Protein AF-A0AAJ1QI34-F1 (afdb_monomer_lite)

InterPro domains:
  IPR025372 Protein of unknown function DUF4362 [PF14275] (18-71)

Structure (mmCIF, N/CA/C/O backbone):
data_AF-A0AAJ1QI34-F1
#
_entry.id   AF-A0AAJ1QI34-F1
#
loop_
_atom_site.group_PDB
_atom_site.id
_atom_site.type_symbol
_atom_site.label_atom_id
_atom_site.label_alt_id
_atom_site.label_comp_id
_atom_site.label_asym_id
_atom_site.label_entity_id
_atom_site.label_seq_id
_atom_site.pdbx_PDB_ins_code
_atom_site.Cartn_x
_atom_site.Cartn_y
_atom_site.Cartn_z
_atom_site.occupancy
_atom_site.B_iso_or_equiv
_atom_site.auth_seq_id
_atom_site.auth_comp_id
_atom_site.auth_asym_id
_atom_site.auth_atom_id
_atom_site.pdbx_PDB_model_num
ATOM 1 N N . MET A 1 1 ? 4.063 17.244 -0.753 1.00 56.16 1 MET A N 1
ATOM 2 C CA . MET A 1 1 ? 3.077 16.220 -1.177 1.00 56.16 1 MET A CA 1
ATOM 3 C C . MET A 1 1 ? 2.607 16.539 -2.589 1.00 56.16 1 MET A C 1
ATOM 5 O O . MET A 1 1 ? 2.342 17.702 -2.855 1.00 56.16 1 MET A O 1
ATOM 9 N N . LYS A 1 2 ? 2.493 15.553 -3.487 1.00 60.09 2 LYS A N 1
ATOM 10 C CA . LYS A 1 2 ? 1.851 15.728 -4.804 1.00 60.09 2 LYS A CA 1
ATOM 11 C C . LYS A 1 2 ? 0.564 14.905 -4.800 1.00 60.09 2 LYS A C 1
ATOM 13 O O . LYS A 1 2 ? 0.607 13.749 -4.401 1.00 60.09 2 LYS A O 1
ATOM 18 N N . ASN A 1 3 ? -0.574 15.514 -5.135 1.00 70.12 3 ASN A N 1
ATOM 19 C CA . ASN A 1 3 ? -1.905 14.877 -5.166 1.00 70.12 3 ASN A CA 1
ATOM 20 C C . ASN A 1 3 ? -2.377 14.198 -3.861 1.00 70.12 3 ASN A C 1
ATOM 22 O O . ASN A 1 3 ? -3.318 13.411 -3.882 1.00 70.12 3 ASN A O 1
ATOM 26 N N . GLY A 1 4 ? -1.758 14.507 -2.718 1.00 74.12 4 GLY A N 1
ATOM 27 C CA . GLY A 1 4 ? -2.082 13.855 -1.448 1.00 74.12 4 GLY A CA 1
ATOM 28 C C . GLY A 1 4 ? -1.261 12.596 -1.141 1.00 74.12 4 GLY A C 1
ATOM 29 O O . GLY A 1 4 ? -1.500 11.980 -0.102 1.00 74.12 4 GLY A O 1
ATOM 30 N N . ASP A 1 5 ? -0.302 12.226 -1.988 1.00 82.62 5 ASP A N 1
ATOM 31 C CA . ASP A 1 5 ? 0.401 10.945 -1.893 1.00 82.62 5 ASP A CA 1
ATOM 32 C C . ASP A 1 5 ? 1.605 10.990 -0.941 1.00 82.62 5 ASP A C 1
ATOM 34 O O . ASP A 1 5 ? 2.314 12.000 -0.810 1.00 82.62 5 ASP A O 1
ATOM 38 N N . ILE A 1 6 ? 1.870 9.853 -0.300 1.00 81.00 6 ILE A N 1
ATOM 39 C CA . ILE A 1 6 ? 3.112 9.620 0.434 1.00 81.00 6 ILE A CA 1
ATOM 40 C C . ILE A 1 6 ? 4.197 9.197 -0.563 1.00 81.00 6 ILE A C 1
ATOM 42 O O . ILE A 1 6 ? 4.038 8.218 -1.285 1.00 81.00 6 ILE A O 1
ATOM 46 N N . THR A 1 7 ? 5.307 9.923 -0.596 1.00 82.12 7 THR A N 1
ATOM 47 C CA . THR A 1 7 ? 6.446 9.661 -1.491 1.00 82.12 7 THR A CA 1
ATOM 48 C C . THR A 1 7 ? 7.602 9.037 -0.714 1.00 82.12 7 THR A C 1
ATOM 50 O O . THR A 1 7 ? 7.804 9.397 0.445 1.00 82.12 7 THR A O 1
ATOM 53 N N . PHE A 1 8 ? 8.372 8.139 -1.335 1.00 66.25 8 PHE A N 1
ATOM 54 C CA . PHE A 1 8 ? 9.438 7.385 -0.649 1.00 66.25 8 PHE A CA 1
ATOM 55 C C . PHE A 1 8 ? 10.868 7.898 -0.853 1.00 66.25 8 PHE A C 1
ATOM 57 O O . PHE A 1 8 ? 11.738 7.538 -0.071 1.00 66.25 8 PHE A O 1
ATOM 64 N N . PHE A 1 9 ? 11.127 8.726 -1.869 1.00 57.81 9 PHE A N 1
ATOM 65 C CA . PHE A 1 9 ? 12.501 9.041 -2.300 1.00 57.81 9 PHE A CA 1
ATOM 66 C C . PHE A 1 9 ? 13.308 9.910 -1.325 1.00 57.81 9 PHE A C 1
ATOM 68 O O . PHE A 1 9 ? 14.514 10.020 -1.488 1.00 57.81 9 PHE A O 1
ATOM 75 N N . ASN A 1 10 ? 12.669 10.485 -0.301 1.00 59.41 10 ASN A N 1
ATOM 76 C CA . ASN A 1 10 ? 13.293 11.328 0.719 1.00 59.41 10 ASN A CA 1
ATOM 77 C C . ASN A 1 10 ? 12.736 10.986 2.109 1.00 59.41 10 ASN A C 1
ATOM 79 O O . ASN A 1 10 ? 11.725 10.284 2.231 1.00 59.41 10 ASN A O 1
ATOM 83 N N . GLU A 1 11 ? 13.336 11.548 3.164 1.00 68.00 11 GLU A N 1
ATOM 84 C CA . GLU A 1 11 ? 12.715 11.539 4.489 1.00 68.00 11 GLU A CA 1
ATOM 85 C C . GLU A 1 11 ? 11.278 12.088 4.398 1.00 68.00 11 GLU A C 1
ATOM 87 O O . GLU A 1 11 ? 11.032 13.151 3.821 1.00 68.00 11 GLU A O 1
ATOM 92 N N . ARG A 1 12 ? 10.308 11.342 4.946 1.00 76.94 12 ARG A N 1
ATOM 93 C CA . ARG A 1 12 ? 8.895 11.746 4.927 1.00 76.94 12 ARG A CA 1
ATOM 94 C C . ARG A 1 12 ? 8.738 13.115 5.588 1.00 76.94 12 ARG A C 1
ATOM 96 O O . ARG A 1 12 ? 9.202 13.310 6.715 1.00 76.94 12 ARG A O 1
ATOM 103 N N . THR A 1 13 ? 8.006 14.021 4.942 1.00 84.19 13 THR A N 1
ATOM 104 C CA . THR A 1 13 ? 7.699 15.330 5.537 1.00 84.19 13 THR A CA 1
ATOM 105 C C . THR A 1 13 ? 6.854 15.166 6.810 1.00 84.19 13 THR A C 1
ATOM 107 O O . THR A 1 13 ? 6.174 14.144 6.970 1.00 84.19 13 THR A O 1
ATOM 110 N N . PRO 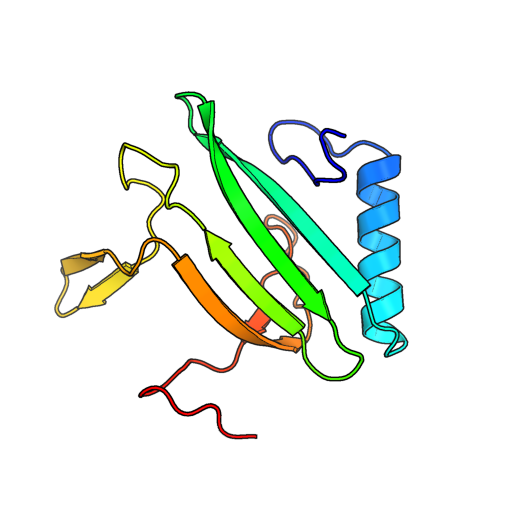A 1 14 ? 6.838 16.156 7.723 1.00 86.06 14 PRO A N 1
ATOM 111 C CA . PRO A 1 14 ? 5.958 16.129 8.893 1.00 86.06 14 PRO A CA 1
ATOM 112 C C . PRO A 1 14 ? 4.486 15.864 8.540 1.00 86.06 14 PRO A C 1
ATOM 114 O O . PRO A 1 14 ? 3.843 15.036 9.179 1.00 86.06 14 PRO A O 1
ATOM 117 N N . GLU A 1 15 ? 3.984 16.465 7.458 1.00 87.19 15 GLU A N 1
ATOM 118 C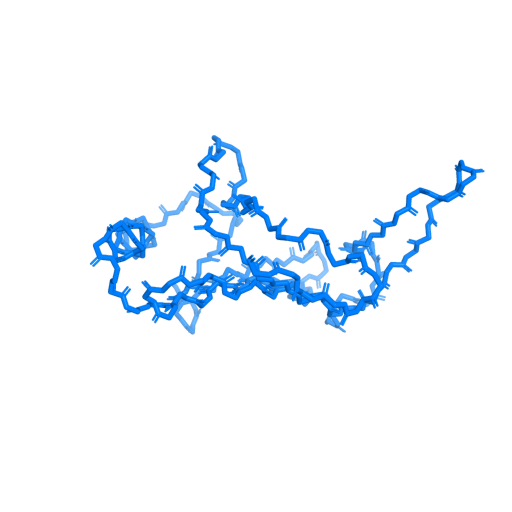 CA . GLU A 1 15 ? 2.624 16.240 6.943 1.00 87.19 15 GLU A CA 1
ATOM 119 C C . GLU A 1 15 ? 2.395 14.783 6.517 1.00 87.19 15 GLU A C 1
ATOM 121 O O . GLU A 1 15 ? 1.387 14.168 6.868 1.00 87.19 15 GLU A O 1
ATOM 126 N N . GLN A 1 16 ? 3.352 14.189 5.796 1.00 83.19 16 GLN A N 1
ATOM 127 C CA . GLN A 1 16 ? 3.281 12.788 5.382 1.00 83.19 16 GLN A CA 1
ATOM 128 C C . GLN A 1 16 ? 3.310 11.850 6.592 1.00 83.19 16 GLN A C 1
ATOM 130 O O . GLN A 1 16 ? 2.541 10.890 6.640 1.00 83.19 16 GLN A O 1
ATOM 135 N N . LYS A 1 17 ? 4.152 12.140 7.594 1.00 83.44 17 LYS A N 1
ATOM 136 C CA . LYS A 1 17 ? 4.194 11.410 8.871 1.00 83.44 17 LYS A CA 1
ATOM 137 C C . LYS A 1 17 ? 2.854 11.529 9.615 1.00 83.44 17 LYS A C 1
ATOM 139 O O . LYS A 1 17 ? 2.344 10.522 10.105 1.00 83.44 17 LYS A O 1
ATOM 144 N N . GLN A 1 18 ? 2.247 12.714 9.648 1.00 87.00 18 GLN A N 1
ATOM 145 C CA . GLN A 1 18 ? 0.949 12.941 10.287 1.00 87.00 18 GLN A CA 1
ATOM 146 C C . GLN A 1 18 ? -0.182 12.187 9.582 1.00 87.00 18 GLN A C 1
ATOM 148 O O . GLN A 1 18 ? -0.948 11.495 10.249 1.00 87.00 18 GLN A O 1
ATOM 153 N N . LYS A 1 19 ? -0.254 12.241 8.247 1.00 86.50 19 LYS A N 1
ATOM 154 C CA . LYS A 1 19 ? -1.250 11.493 7.463 1.00 86.50 19 LYS A CA 1
ATOM 155 C C . LYS A 1 19 ? -1.151 9.987 7.713 1.00 86.50 19 LYS A C 1
ATOM 157 O O . LYS A 1 19 ? -2.153 9.290 7.841 1.00 86.50 19 LYS A O 1
ATOM 162 N N . LEU A 1 20 ? 0.073 9.494 7.858 1.00 84.81 20 LEU A N 1
ATOM 163 C CA . LEU A 1 20 ? 0.354 8.106 8.190 1.00 84.81 20 LEU A CA 1
ATOM 164 C C . LEU A 1 20 ? -0.158 7.703 9.576 1.00 84.81 20 LEU A C 1
ATOM 166 O O . LEU A 1 20 ? -0.759 6.642 9.743 1.00 84.81 20 LEU A O 1
ATOM 170 N N . LEU A 1 21 ? 0.090 8.552 10.574 1.00 84.50 21 LEU A N 1
ATOM 171 C CA . LEU A 1 21 ? -0.406 8.362 11.935 1.00 84.50 21 LEU A CA 1
ATOM 172 C C . LEU A 1 21 ? -1.933 8.445 11.987 1.00 84.50 21 LEU A C 1
ATOM 174 O O . LEU A 1 21 ? -2.560 7.636 12.667 1.00 84.50 21 LEU A O 1
ATOM 178 N N . GLN A 1 22 ? -2.534 9.366 11.236 1.00 88.81 22 GLN A N 1
ATOM 179 C CA . GLN A 1 22 ? -3.982 9.490 11.118 1.00 88.81 22 GLN A CA 1
ATOM 180 C C . GLN A 1 22 ? -4.601 8.218 10.541 1.00 88.81 22 GLN A C 1
ATOM 182 O O . GLN A 1 22 ? -5.486 7.651 11.178 1.00 88.81 22 GLN A O 1
ATOM 187 N N . PHE A 1 23 ? -4.078 7.714 9.420 1.00 87.38 23 PHE A N 1
ATOM 188 C CA . PHE A 1 23 ? -4.562 6.473 8.816 1.00 87.38 23 PHE A CA 1
ATOM 189 C C . PHE A 1 23 ? -4.467 5.289 9.787 1.00 87.38 23 PHE A C 1
ATOM 191 O O . PHE A 1 23 ? -5.437 4.558 9.979 1.00 87.38 23 PHE A O 1
ATOM 198 N N . LYS A 1 24 ? -3.340 5.142 10.499 1.00 82.44 24 LYS A N 1
ATOM 199 C CA . LYS A 1 24 ? -3.187 4.120 11.553 1.00 82.44 24 LYS A CA 1
ATOM 200 C C . LYS A 1 24 ? -4.233 4.246 12.652 1.00 82.44 24 LYS A C 1
ATOM 202 O O . LYS A 1 24 ? -4.830 3.249 13.058 1.00 82.44 24 LYS A O 1
ATOM 207 N N . ASN A 1 25 ? -4.433 5.460 13.155 1.00 84.75 25 ASN A N 1
ATOM 208 C CA . ASN A 1 25 ? -5.389 5.723 14.220 1.00 84.75 25 ASN A CA 1
ATOM 209 C C . ASN A 1 25 ? -6.820 5.459 13.748 1.00 84.75 25 ASN A C 1
ATOM 211 O O . ASN A 1 25 ? -7.613 4.901 14.503 1.00 84.75 25 ASN A O 1
ATOM 215 N N . ASN A 1 26 ? -7.144 5.793 12.502 1.00 89.44 26 ASN A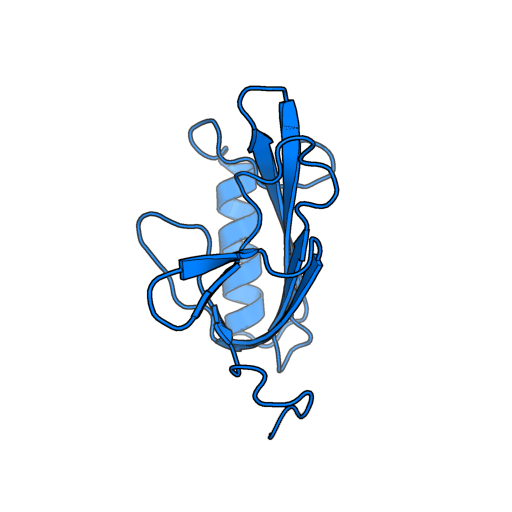 N 1
ATOM 216 C CA . ASN A 1 26 ? -8.443 5.512 11.909 1.00 89.44 26 ASN A CA 1
ATOM 217 C C . ASN A 1 26 ? -8.676 4.004 11.765 1.00 89.44 26 ASN A C 1
ATOM 219 O O . ASN A 1 26 ? -9.701 3.512 12.235 1.00 89.44 26 ASN A O 1
ATOM 223 N N . VAL A 1 27 ? -7.685 3.249 11.282 1.00 84.88 27 VAL A N 1
ATOM 224 C CA . VAL A 1 27 ? -7.740 1.778 11.245 1.00 84.88 27 VAL A CA 1
ATOM 225 C C . VAL A 1 27 ? -7.958 1.184 12.641 1.00 84.88 27 VAL A C 1
ATOM 227 O O . VAL A 1 27 ? -8.877 0.387 12.834 1.00 84.88 27 VAL A O 1
ATOM 230 N N . LYS A 1 28 ? -7.180 1.615 13.644 1.00 84.94 28 LYS A N 1
ATOM 231 C CA . LYS A 1 28 ? -7.316 1.153 15.039 1.00 84.94 28 LYS A CA 1
ATOM 232 C C . LYS A 1 28 ? -8.706 1.442 15.615 1.00 84.94 28 LYS A C 1
ATOM 234 O O . LYS A 1 28 ? -9.266 0.609 16.321 1.00 84.94 28 LYS A O 1
ATOM 239 N N . ASN A 1 29 ? -9.261 2.608 15.294 1.00 89.69 29 ASN A N 1
ATOM 240 C CA . ASN A 1 29 ? -10.554 3.068 15.794 1.00 89.69 29 ASN A CA 1
ATOM 241 C C . ASN A 1 29 ? -11.732 2.684 14.885 1.00 89.69 29 ASN A C 1
ATOM 243 O O . ASN A 1 29 ? -12.828 3.209 15.072 1.00 89.69 29 ASN A O 1
ATOM 247 N N . LYS A 1 30 ? -11.524 1.791 13.904 1.00 89.56 30 LYS A N 1
ATOM 248 C CA . LYS A 1 30 ? -12.553 1.339 12.951 1.00 89.56 30 LYS A CA 1
ATOM 249 C C . LYS A 1 30 ? -13.218 2.482 12.162 1.00 89.56 30 LYS A C 1
ATOM 251 O O . LYS A 1 30 ? -14.363 2.362 11.737 1.00 89.56 30 LYS A O 1
ATOM 256 N N . LYS A 1 31 ? -12.501 3.589 11.948 1.00 93.56 31 LYS A N 1
ATOM 257 C CA . LYS A 1 31 ? -12.940 4.726 11.130 1.00 93.56 31 LYS A CA 1
ATOM 258 C C . LYS A 1 31 ? -12.461 4.535 9.690 1.00 93.56 31 LYS A C 1
ATOM 260 O O . LYS A 1 31 ? -11.258 4.353 9.516 1.00 93.56 31 LYS A O 1
ATOM 265 N N . PRO A 1 32 ? -13.347 4.573 8.680 1.00 94.31 32 PRO A N 1
ATOM 266 C CA . PRO A 1 32 ? -12.939 4.473 7.285 1.00 94.31 32 PRO A CA 1
ATOM 267 C C . PRO A 1 32 ? -11.909 5.539 6.906 1.00 94.31 32 PRO A C 1
ATOM 269 O O . PRO A 1 32 ? -12.013 6.681 7.355 1.00 94.31 32 PRO A O 1
ATOM 272 N N . ASP A 1 33 ? -10.921 5.165 6.098 1.00 94.00 33 ASP A N 1
ATOM 273 C CA . ASP A 1 33 ? -9.867 6.075 5.646 1.00 94.00 33 ASP A CA 1
ATOM 274 C C . ASP A 1 33 ? -9.138 5.526 4.411 1.00 94.00 33 ASP A C 1
ATOM 276 O O . ASP A 1 33 ? -9.279 4.355 4.051 1.00 94.00 33 ASP A O 1
ATOM 280 N N . PHE A 1 34 ? -8.326 6.364 3.774 1.00 92.69 34 PHE A N 1
ATOM 281 C CA . PHE A 1 34 ? -7.547 6.035 2.593 1.00 92.69 34 PHE A CA 1
ATOM 282 C C . PHE A 1 34 ? -6.137 6.614 2.659 1.00 92.69 34 PHE A C 1
ATOM 284 O O . PHE A 1 34 ? -5.924 7.779 3.003 1.00 92.69 34 PHE A O 1
ATOM 291 N N . ILE A 1 35 ? -5.164 5.822 2.218 1.00 89.31 35 ILE A N 1
ATOM 292 C CA . ILE A 1 35 ? -3.811 6.308 1.986 1.00 89.31 35 ILE A CA 1
ATOM 293 C C . ILE A 1 35 ? -3.232 5.736 0.692 1.00 89.31 35 ILE A C 1
ATOM 295 O O . ILE A 1 35 ? -3.360 4.547 0.401 1.00 89.31 35 ILE A O 1
ATOM 299 N N . ARG A 1 36 ? -2.579 6.610 -0.078 1.00 91.31 36 ARG A N 1
ATOM 300 C CA . ARG A 1 36 ? -1.844 6.268 -1.294 1.00 91.31 36 ARG A CA 1
ATOM 301 C C . ARG A 1 36 ? -0.376 6.600 -1.118 1.00 91.31 36 ARG A C 1
ATOM 303 O O . ARG A 1 36 ? -0.021 7.663 -0.601 1.00 91.31 36 ARG A O 1
ATOM 310 N N . PHE A 1 37 ? 0.453 5.695 -1.599 1.00 87.00 37 PHE A N 1
ATOM 311 C CA . PHE A 1 37 ? 1.872 5.876 -1.768 1.00 87.00 37 PHE A CA 1
ATOM 312 C C . PHE A 1 37 ? 2.206 5.886 -3.253 1.00 87.00 37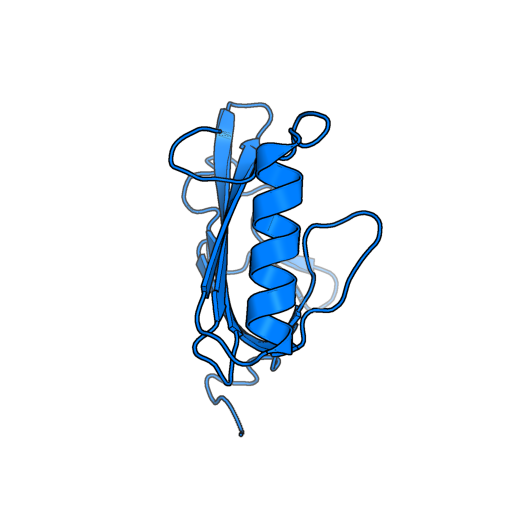 PHE A C 1
ATOM 314 O O . PHE A 1 37 ? 1.659 5.087 -4.017 1.00 87.00 37 PHE A O 1
ATOM 321 N N . THR A 1 38 ? 3.122 6.769 -3.623 1.00 88.44 38 THR A N 1
ATOM 322 C CA . THR A 1 38 ? 3.631 6.878 -4.985 1.00 88.44 38 THR A CA 1
ATOM 323 C C . THR A 1 38 ? 5.151 6.846 -4.942 1.00 88.44 38 THR A C 1
ATOM 325 O O . THR A 1 38 ? 5.797 7.684 -4.305 1.00 88.44 38 THR A O 1
ATOM 328 N N . GLU A 1 39 ? 5.706 5.856 -5.623 1.00 85.81 39 GLU A N 1
ATOM 329 C CA . GLU A 1 39 ? 7.131 5.685 -5.875 1.00 85.81 39 GLU A CA 1
ATOM 330 C C . GLU A 1 39 ? 7.405 5.946 -7.356 1.00 85.81 39 GLU A C 1
ATOM 332 O O . GLU A 1 39 ? 6.483 5.966 -8.168 1.00 85.81 39 GLU A O 1
ATOM 337 N N . PHE A 1 40 ? 8.660 6.177 -7.715 1.00 86.69 40 PHE A N 1
ATOM 338 C CA . PHE A 1 40 ? 9.078 6.431 -9.081 1.00 86.69 40 PHE A CA 1
ATOM 339 C C . PHE A 1 40 ? 10.246 5.511 -9.403 1.00 86.69 40 PHE A C 1
ATOM 341 O O . PHE A 1 40 ? 11.171 5.389 -8.614 1.00 86.69 40 PHE A O 1
ATOM 348 N N . THR A 1 41 ? 10.233 4.851 -10.552 1.00 87.06 41 THR A N 1
ATOM 349 C CA . THR A 1 41 ? 11.425 4.135 -11.019 1.00 87.06 41 THR A CA 1
ATOM 350 C C . THR A 1 41 ? 12.570 5.124 -11.262 1.00 87.06 41 THR A C 1
ATOM 352 O O . THR A 1 41 ? 12.348 6.333 -11.351 1.00 87.06 41 THR A O 1
ATOM 355 N N . GLU A 1 42 ? 13.793 4.631 -11.467 1.00 85.44 42 GLU A N 1
ATOM 356 C CA . GLU A 1 42 ? 14.921 5.481 -11.890 1.00 85.44 42 GLU A CA 1
ATOM 357 C C . GLU A 1 42 ? 14.615 6.281 -13.171 1.00 85.44 42 GLU A C 1
ATOM 359 O O . GLU A 1 42 ? 15.156 7.361 -13.389 1.00 85.44 42 GLU A O 1
ATOM 364 N N . LYS A 1 43 ? 13.698 5.775 -14.008 1.00 86.56 43 LYS A N 1
ATOM 365 C CA . LYS A 1 43 ? 13.231 6.425 -15.243 1.00 86.56 43 LYS A CA 1
ATOM 366 C C . LYS A 1 43 ? 12.045 7.374 -15.030 1.00 86.56 43 LYS A C 1
ATOM 368 O O . LYS A 1 43 ? 11.547 7.949 -15.995 1.00 86.56 43 LYS A O 1
ATOM 373 N N . GLY A 1 44 ? 11.579 7.534 -13.792 1.00 87.31 44 GLY A N 1
ATOM 374 C CA . GLY A 1 44 ? 10.466 8.408 -13.424 1.00 87.31 44 GLY A CA 1
ATOM 375 C C . GLY A 1 44 ? 9.072 7.808 -13.636 1.00 87.31 44 GLY A C 1
ATOM 376 O O . GLY A 1 44 ? 8.084 8.537 -13.535 1.00 87.31 44 GLY A O 1
ATOM 377 N N . ASP A 1 45 ? 8.956 6.507 -13.916 1.00 90.25 45 ASP A N 1
ATOM 378 C CA . ASP A 1 45 ? 7.653 5.848 -14.051 1.00 90.25 45 ASP A CA 1
ATOM 379 C C . ASP A 1 45 ? 7.025 5.631 -12.665 1.00 90.25 45 ASP A C 1
ATOM 381 O O . ASP A 1 45 ? 7.680 5.136 -11.752 1.00 90.25 45 ASP A O 1
ATOM 385 N N . ALA A 1 46 ? 5.755 5.998 -12.490 1.00 89.12 46 ALA A N 1
ATOM 386 C CA . ALA A 1 46 ? 5.099 5.939 -11.185 1.00 89.12 46 ALA A CA 1
ATOM 387 C C . ALA A 1 46 ? 4.669 4.512 -10.799 1.00 89.12 46 ALA A C 1
ATOM 389 O O . ALA A 1 46 ? 3.953 3.848 -11.547 1.00 89.12 46 ALA A O 1
ATOM 390 N N . LEU A 1 47 ? 5.009 4.086 -9.586 1.00 88.81 47 LEU A N 1
ATOM 391 C CA . LEU A 1 47 ? 4.510 2.873 -8.945 1.00 88.81 47 LEU A CA 1
ATOM 392 C C . LEU A 1 47 ? 3.542 3.286 -7.838 1.00 88.81 47 LEU A C 1
ATOM 394 O O . LEU A 1 47 ? 3.902 4.066 -6.955 1.00 88.81 47 LEU A O 1
ATOM 398 N N . ILE A 1 48 ? 2.308 2.790 -7.887 1.00 90.56 48 ILE A N 1
ATOM 399 C CA . ILE A 1 48 ? 1.259 3.204 -6.952 1.00 90.56 48 ILE A CA 1
ATOM 400 C C . ILE A 1 48 ? 0.932 2.060 -5.999 1.00 90.56 48 ILE A C 1
ATOM 402 O O . ILE A 1 48 ? 0.721 0.923 -6.420 1.00 90.56 48 ILE A O 1
ATOM 406 N N . THR A 1 49 ? 0.837 2.384 -4.711 1.00 87.50 49 THR A N 1
ATOM 407 C CA . THR A 1 49 ? 0.323 1.478 -3.683 1.00 87.50 49 THR A CA 1
ATOM 408 C C . THR A 1 49 ? -0.771 2.163 -2.871 1.00 87.50 49 THR A C 1
ATOM 410 O O . THR A 1 49 ? -0.589 3.271 -2.377 1.00 87.50 49 THR A O 1
ATOM 413 N N . GLU A 1 50 ? -1.909 1.505 -2.702 1.00 90.25 50 GLU A N 1
ATOM 414 C CA . GLU A 1 50 ? -3.117 2.061 -2.095 1.00 90.25 50 GLU A CA 1
ATOM 415 C C . GLU A 1 50 ? -3.646 1.162 -0.982 1.00 90.25 50 GLU A C 1
ATOM 417 O O . GLU A 1 50 ? -3.651 -0.063 -1.108 1.00 90.25 50 GLU A O 1
ATOM 422 N N . TYR A 1 51 ? -4.142 1.796 0.082 1.00 88.69 51 TYR A N 1
ATOM 423 C CA . TYR A 1 51 ? -4.854 1.143 1.174 1.00 88.69 51 TYR A CA 1
ATOM 424 C C . TYR A 1 51 ? -6.151 1.902 1.457 1.00 88.69 51 TYR A C 1
ATOM 426 O O . TYR A 1 51 ? -6.113 3.063 1.867 1.00 88.69 51 TYR A O 1
ATOM 434 N N . GLN A 1 52 ? -7.296 1.252 1.260 1.00 92.62 52 GLN A N 1
ATOM 435 C CA . GLN A 1 52 ? -8.620 1.775 1.608 1.00 92.62 52 GLN A CA 1
ATOM 436 C C . GLN A 1 52 ? -9.213 0.948 2.738 1.00 92.62 52 GLN A C 1
ATOM 438 O O . GLN A 1 52 ? -9.529 -0.224 2.565 1.00 92.62 52 GLN A O 1
ATOM 443 N N . PHE A 1 53 ? -9.384 1.552 3.904 1.00 89.75 53 PHE A N 1
ATOM 444 C CA . PHE A 1 53 ? -10.030 0.909 5.033 1.00 89.75 53 PHE A CA 1
ATOM 445 C C . PHE A 1 53 ? -11.499 1.315 5.104 1.00 89.75 53 PHE A C 1
ATOM 447 O O . PHE A 1 53 ? -11.817 2.500 5.119 1.00 89.75 53 PHE A O 1
ATOM 454 N N . ASN A 1 54 ? -12.401 0.338 5.193 1.00 90.44 54 ASN A N 1
ATOM 455 C CA . ASN A 1 54 ? -13.848 0.583 5.250 1.00 90.44 54 ASN A CA 1
ATOM 456 C C . ASN A 1 54 ? -14.443 0.489 6.670 1.00 90.44 54 ASN A C 1
ATOM 458 O O . ASN A 1 54 ? -15.658 0.411 6.820 1.00 90.44 54 ASN A O 1
ATOM 462 N N . GLY A 1 55 ? -13.606 0.438 7.711 1.00 88.81 55 GLY A N 1
ATOM 463 C CA . GLY A 1 55 ? -14.034 0.184 9.095 1.00 88.81 55 GLY A CA 1
ATOM 464 C C . GLY A 1 55 ? -13.936 -1.286 9.526 1.00 88.81 55 GLY A C 1
ATOM 465 O O . GLY A 1 55 ? -13.965 -1.575 10.723 1.00 88.81 55 GLY A O 1
ATOM 466 N N . LYS A 1 56 ? -13.760 -2.218 8.578 1.00 87.75 56 LYS A N 1
ATOM 467 C CA . LYS A 1 56 ? -13.621 -3.661 8.844 1.00 87.75 56 LYS A CA 1
ATOM 468 C C . LYS A 1 56 ? -12.431 -4.297 8.128 1.00 87.75 56 LYS A C 1
ATOM 470 O O . LYS A 1 56 ? -11.656 -5.007 8.759 1.00 87.75 56 LYS A O 1
ATOM 475 N N . LEU A 1 57 ? -12.298 -4.060 6.827 1.00 88.12 57 LEU A N 1
ATOM 476 C CA . LEU A 1 57 ? -11.248 -4.609 5.972 1.00 88.12 57 LEU A CA 1
ATOM 477 C C . LEU A 1 57 ? -10.477 -3.482 5.296 1.00 88.12 57 LEU A C 1
ATOM 479 O O . LEU A 1 57 ? -11.017 -2.404 5.042 1.00 88.12 57 LEU A O 1
ATOM 483 N N . ILE A 1 58 ? -9.214 -3.765 5.002 1.00 86.75 58 ILE A N 1
ATOM 484 C CA . ILE A 1 58 ? -8.341 -2.905 4.214 1.00 86.75 58 ILE A CA 1
ATOM 485 C C . ILE A 1 58 ? -8.275 -3.499 2.816 1.00 86.75 58 ILE A C 1
ATOM 487 O O . ILE A 1 58 ? -7.765 -4.601 2.643 1.00 86.75 58 ILE A O 1
ATOM 491 N N . TYR A 1 59 ? -8.792 -2.780 1.835 1.00 89.75 59 TYR A N 1
ATOM 492 C CA . TYR A 1 59 ? -8.534 -3.056 0.436 1.00 89.75 59 TYR A CA 1
ATOM 493 C C . TYR A 1 59 ? -7.139 -2.556 0.070 1.00 89.75 59 TYR A C 1
ATOM 495 O O . TYR A 1 59 ? -6.802 -1.399 0.325 1.00 89.75 59 TYR A O 1
ATOM 503 N N . TYR A 1 60 ? -6.340 -3.443 -0.501 1.00 86.94 60 TYR A N 1
ATOM 504 C CA . TYR A 1 60 ? -4.989 -3.202 -0.966 1.00 86.94 60 TYR A CA 1
ATOM 505 C C . TYR A 1 60 ? -4.963 -3.190 -2.489 1.00 86.94 60 TYR A C 1
ATOM 507 O O . TYR A 1 60 ? -5.515 -4.092 -3.117 1.00 86.94 60 TYR A O 1
ATOM 515 N N . ARG A 1 61 ? -4.260 -2.222 -3.080 1.00 89.00 61 ARG A N 1
ATOM 516 C CA . ARG A 1 61 ? -3.986 -2.205 -4.519 1.00 89.00 61 ARG A CA 1
ATOM 517 C C . ARG A 1 61 ? -2.543 -1.807 -4.799 1.00 89.00 61 ARG A C 1
ATOM 519 O O . ARG A 1 61 ? -2.055 -0.808 -4.282 1.00 89.00 61 ARG A O 1
ATOM 526 N N . SER A 1 62 ? -1.869 -2.587 -5.635 1.00 87.19 62 SER A N 1
ATOM 527 C CA . SER A 1 62 ? -0.542 -2.300 -6.184 1.00 87.19 62 SER A CA 1
ATOM 528 C C . SER A 1 62 ? -0.665 -2.155 -7.689 1.00 87.19 62 SER A C 1
ATOM 530 O O . SER A 1 62 ? -1.204 -3.046 -8.338 1.00 87.19 62 SER A O 1
ATOM 532 N N . ASP A 1 63 ? -0.181 -1.051 -8.241 1.00 90.62 63 ASP A N 1
ATOM 533 C CA . ASP A 1 63 ? -0.307 -0.729 -9.656 1.00 90.62 63 ASP A CA 1
ATOM 534 C C . ASP A 1 63 ? 1.048 -0.304 -10.220 1.00 90.62 63 ASP A C 1
ATOM 536 O O . ASP A 1 63 ? 1.547 0.794 -9.959 1.00 90.62 63 ASP A O 1
ATOM 540 N N . THR A 1 64 ? 1.623 -1.203 -11.013 1.00 91.56 64 THR A N 1
ATOM 541 C CA . THR A 1 64 ? 2.857 -1.005 -11.776 1.00 91.56 64 THR A CA 1
ATOM 542 C C . THR A 1 64 ? 2.575 -0.920 -13.275 1.00 91.56 64 THR A C 1
ATOM 544 O O . THR A 1 64 ? 3.471 -1.137 -14.085 1.00 91.56 64 THR A O 1
ATOM 547 N N . SER A 1 65 ? 1.336 -0.627 -13.688 1.00 92.75 65 SER A N 1
ATOM 548 C CA . SER A 1 65 ? 0.965 -0.514 -15.113 1.00 92.75 65 SER A CA 1
ATOM 549 C C . SER A 1 65 ? 1.694 0.612 -15.846 1.00 92.75 65 SER A C 1
ATOM 551 O O . SER A 1 65 ? 1.774 0.604 -17.070 1.00 92.75 65 SER A O 1
ATOM 553 N N . ARG A 1 66 ? 2.238 1.573 -15.093 1.00 91.38 66 ARG A N 1
ATOM 554 C CA . ARG A 1 66 ? 2.999 2.708 -15.618 1.00 91.38 66 ARG A CA 1
ATOM 555 C C . ARG A 1 66 ? 4.499 2.417 -15.727 1.00 91.38 66 ARG A C 1
ATOM 557 O O . ARG A 1 66 ? 5.186 3.189 -16.385 1.00 91.38 66 ARG A O 1
ATOM 564 N N . ASP A 1 67 ? 4.999 1.338 -15.112 1.00 89.69 67 ASP A N 1
ATOM 565 C CA . ASP A 1 67 ? 6.397 0.908 -15.237 1.00 89.69 67 ASP A CA 1
ATOM 566 C C . ASP A 1 67 ? 6.621 0.264 -16.602 1.00 89.69 67 ASP A C 1
ATOM 568 O O . ASP A 1 67 ? 6.197 -0.866 -16.852 1.00 89.69 67 ASP A O 1
ATOM 572 N N . ARG A 1 68 ? 7.328 0.972 -17.484 1.00 86.94 68 ARG A N 1
ATOM 573 C CA . ARG A 1 68 ? 7.605 0.495 -18.844 1.00 86.94 68 ARG A CA 1
ATOM 574 C C . ARG A 1 68 ? 8.613 -0.652 -18.893 1.00 86.94 68 ARG A C 1
ATOM 576 O O . ARG A 1 68 ? 8.751 -1.289 -19.932 1.00 86.94 68 ARG A O 1
ATOM 583 N N . THR A 1 69 ? 9.344 -0.899 -17.807 1.00 85.44 69 THR A N 1
ATOM 584 C CA . THR A 1 69 ? 10.390 -1.930 -17.749 1.00 85.44 69 THR A CA 1
ATOM 585 C C . THR A 1 69 ? 9.898 -3.266 -17.205 1.00 85.44 69 THR A C 1
ATOM 587 O O . THR A 1 69 ? 10.608 -4.265 -17.332 1.00 85.44 69 THR A O 1
ATOM 590 N N . ASP A 1 70 ? 8.709 -3.293 -16.591 1.00 83.12 70 ASP A N 1
ATOM 591 C CA . ASP A 1 70 ? 8.180 -4.420 -15.811 1.00 83.12 70 ASP A CA 1
ATOM 592 C C . ASP A 1 70 ? 9.081 -4.896 -14.652 1.00 83.12 70 ASP A C 1
ATOM 594 O O . ASP A 1 70 ? 8.807 -5.943 -14.061 1.00 83.12 70 ASP A O 1
ATOM 598 N N . GLN A 1 71 ? 10.162 -4.190 -14.312 1.00 83.50 71 GLN A N 1
ATOM 599 C CA . GLN A 1 71 ? 11.109 -4.653 -13.292 1.00 83.50 71 GLN A CA 1
ATOM 600 C C . GLN A 1 71 ? 10.475 -4.699 -11.901 1.00 83.50 71 GLN A C 1
ATOM 602 O O . GLN A 1 71 ? 10.804 -5.568 -11.100 1.00 83.50 71 GLN A O 1
ATOM 607 N N . ASN A 1 72 ? 9.517 -3.809 -11.636 1.00 83.00 72 ASN A N 1
ATOM 608 C CA . ASN A 1 72 ? 8.828 -3.727 -10.349 1.00 83.00 72 ASN A CA 1
ATOM 609 C C . ASN A 1 72 ? 7.551 -4.574 -10.309 1.00 83.00 72 ASN A C 1
ATOM 611 O O . ASN A 1 72 ? 6.794 -4.545 -9.335 1.00 83.00 72 ASN A O 1
ATOM 615 N N . ARG A 1 73 ? 7.285 -5.332 -11.377 1.00 82.50 73 ARG A N 1
ATOM 616 C CA . ARG A 1 73 ? 6.101 -6.172 -11.485 1.00 82.50 73 ARG A CA 1
ATOM 617 C C . ARG A 1 73 ? 6.216 -7.328 -10.503 1.00 82.50 73 ARG A C 1
ATOM 619 O O . ARG A 1 73 ? 7.084 -8.191 -10.626 1.00 82.50 73 ARG A O 1
ATOM 626 N N . LYS A 1 74 ? 5.308 -7.369 -9.529 1.00 78.44 74 LYS A N 1
ATOM 627 C CA . LYS A 1 74 ? 5.254 -8.478 -8.573 1.00 78.44 74 LYS A CA 1
ATOM 628 C C . LYS A 1 74 ? 4.984 -9.782 -9.312 1.00 78.44 74 LYS A C 1
ATOM 630 O O . LYS A 1 74 ? 4.275 -9.807 -10.315 1.00 78.44 74 LYS A O 1
ATOM 635 N N . GLY A 1 75 ? 5.522 -10.874 -8.794 1.00 78.88 75 GLY A N 1
ATOM 636 C CA . GLY A 1 75 ? 5.403 -12.191 -9.399 1.00 78.88 75 GLY A CA 1
ATOM 637 C C . GLY A 1 75 ? 5.531 -13.293 -8.366 1.00 78.88 75 GLY A C 1
ATOM 638 O O . GLY A 1 75 ? 5.508 -13.048 -7.160 1.00 78.88 75 GLY A O 1
ATOM 639 N N . LYS A 1 76 ? 5.651 -14.523 -8.848 1.00 80.94 76 LYS A N 1
ATOM 640 C CA . LYS A 1 76 ? 5.851 -15.702 -8.005 1.00 80.94 76 LYS A CA 1
ATOM 641 C C . LYS A 1 76 ? 6.914 -16.599 -8.613 1.00 80.94 76 LYS A C 1
ATOM 643 O O . LYS A 1 76 ? 7.019 -16.692 -9.833 1.00 80.94 76 LYS A O 1
ATOM 648 N N . ILE A 1 77 ? 7.657 -17.287 -7.753 1.00 83.00 77 ILE A N 1
ATOM 649 C CA . ILE A 1 77 ? 8.545 -18.359 -8.188 1.00 83.00 77 ILE A CA 1
ATOM 650 C C . ILE A 1 77 ? 7.696 -19.604 -8.445 1.00 83.00 77 ILE A C 1
ATOM 652 O O . ILE A 1 77 ? 7.004 -20.089 -7.548 1.00 83.00 77 ILE A O 1
ATOM 656 N N . VAL A 1 78 ? 7.730 -20.115 -9.671 1.00 86.38 78 VAL A N 1
ATOM 657 C CA . VAL A 1 78 ? 7.080 -21.361 -10.079 1.00 86.38 78 VAL A CA 1
ATOM 658 C C . VAL A 1 78 ? 8.167 -22.275 -10.611 1.00 86.38 78 VAL A C 1
ATOM 660 O O . VAL A 1 78 ? 8.828 -21.942 -11.584 1.00 86.38 78 VAL A O 1
ATOM 663 N N . LYS A 1 79 ? 8.368 -23.426 -9.958 1.00 89.88 79 LYS A N 1
ATOM 664 C CA . LYS A 1 79 ? 9.381 -24.421 -10.358 1.00 89.88 79 LYS A CA 1
ATOM 665 C C . LYS A 1 79 ? 10.797 -23.834 -10.541 1.00 89.88 79 LYS A C 1
ATOM 667 O O . LYS A 1 79 ? 11.532 -24.262 -11.416 1.00 89.88 79 LYS A O 1
ATOM 672 N N . GLY A 1 80 ? 11.174 -22.868 -9.702 1.00 89.50 80 GLY A N 1
ATOM 673 C CA . GLY A 1 80 ? 12.492 -22.222 -9.749 1.00 89.50 80 GLY A CA 1
ATOM 674 C C . GLY A 1 80 ? 12.583 -21.002 -10.671 1.00 89.50 80 GLY A C 1
ATOM 675 O O . GLY A 1 80 ? 13.582 -20.295 -10.614 1.00 89.50 80 GLY A O 1
ATOM 676 N N . GLU A 1 81 ? 11.541 -20.692 -11.443 1.00 87.94 81 GLU A N 1
ATOM 677 C CA . GLU A 1 81 ? 11.518 -19.541 -12.351 1.00 87.94 81 GLU A CA 1
ATOM 678 C C . GLU A 1 81 ? 10.601 -18.429 -11.840 1.00 87.94 81 GLU A C 1
ATOM 680 O O . GLU A 1 81 ? 9.514 -18.687 -11.315 1.00 87.94 81 GLU A O 1
ATOM 685 N N . PHE A 1 82 ? 11.015 -17.172 -12.011 1.00 83.12 82 PHE A N 1
ATOM 686 C CA . PHE A 1 82 ? 10.173 -16.025 -11.687 1.00 83.12 82 PHE A CA 1
ATOM 687 C C . PHE A 1 82 ? 9.160 -15.756 -12.799 1.00 83.12 82 PHE A C 1
ATOM 689 O O . PHE A 1 82 ? 9.516 -15.401 -13.920 1.00 83.12 82 PHE A O 1
ATOM 696 N N . VAL A 1 83 ? 7.877 -15.860 -12.458 1.00 85.50 83 VAL A N 1
ATOM 697 C CA . VAL A 1 83 ? 6.766 -15.542 -13.353 1.00 85.50 83 VAL A CA 1
ATOM 698 C C . VAL A 1 83 ? 6.167 -14.202 -12.941 1.00 85.50 83 VAL A C 1
ATOM 700 O O . VAL A 1 83 ? 5.639 -14.069 -11.831 1.00 85.50 83 VAL A O 1
ATOM 703 N N . LYS A 1 84 ? 6.222 -13.220 -13.850 1.00 84.75 84 LYS A N 1
ATOM 704 C CA . LYS A 1 84 ? 5.588 -11.904 -13.680 1.00 84.75 84 LYS A CA 1
ATOM 705 C C . LYS A 1 84 ? 4.080 -12.073 -13.452 1.00 84.75 84 LYS A C 1
ATOM 707 O O . LYS A 1 84 ? 3.400 -12.769 -14.203 1.00 84.75 84 LYS A O 1
ATOM 712 N N . GLY A 1 85 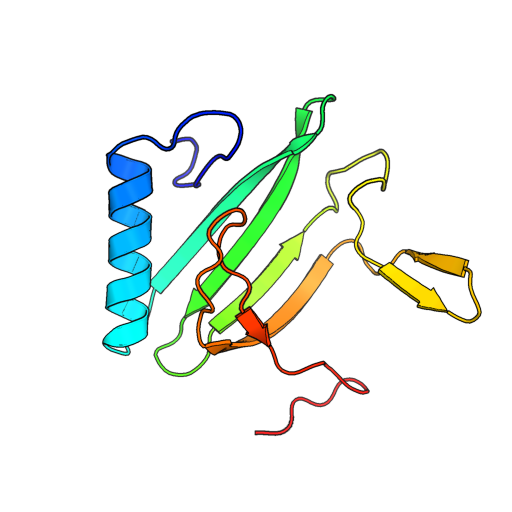? 3.560 -11.434 -12.409 1.00 82.12 85 GLY A N 1
ATOM 713 C CA . GLY A 1 85 ? 2.130 -11.358 -12.103 1.00 82.12 85 GLY A CA 1
ATOM 714 C C . GLY A 1 85 ? 1.409 -10.342 -12.994 1.00 82.12 85 GLY 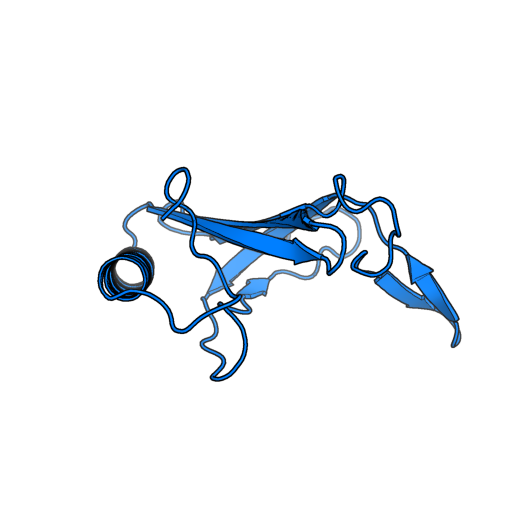A C 1
ATOM 715 O O . GLY A 1 85 ? 1.957 -9.917 -14.004 1.00 82.12 85 GLY A O 1
ATOM 716 N N . PRO A 1 86 ? 0.174 -9.931 -12.689 1.00 85.56 86 PRO A N 1
ATOM 717 C CA . PRO A 1 86 ? -0.477 -8.820 -13.387 1.00 85.56 86 PRO A CA 1
ATOM 718 C C . PRO A 1 86 ? 0.168 -7.466 -13.028 1.00 85.56 86 PRO A C 1
ATOM 720 O O . PRO A 1 86 ? 0.845 -7.347 -12.010 1.00 85.56 86 PRO A O 1
ATOM 723 N N . HIS A 1 87 ? -0.044 -6.439 -13.860 1.00 86.94 87 HIS A N 1
ATOM 724 C CA . HIS A 1 87 ? 0.396 -5.063 -13.557 1.00 86.94 87 HIS A CA 1
ATOM 725 C C . HIS A 1 87 ? -0.368 -4.437 -12.387 1.00 86.94 87 HIS A C 1
ATOM 727 O O . HIS A 1 87 ? 0.137 -3.533 -11.729 1.00 86.94 87 HIS A O 1
ATOM 733 N N . VAL A 1 88 ? -1.598 -4.897 -12.162 1.00 88.75 88 VAL A N 1
ATOM 734 C CA . VAL A 1 88 ? -2.446 -4.464 -11.057 1.00 88.75 88 VAL A CA 1
ATOM 735 C C . VAL A 1 88 ? -2.749 -5.683 -10.202 1.00 88.75 88 VAL A C 1
ATOM 737 O O . VAL A 1 88 ? -3.219 -6.699 -10.712 1.00 88.75 88 VAL A O 1
ATOM 740 N N . ILE A 1 89 ? -2.446 -5.585 -8.913 1.00 86.12 89 ILE A N 1
ATOM 741 C CA . ILE A 1 89 ? -2.735 -6.610 -7.911 1.00 86.12 89 ILE A CA 1
ATOM 742 C C . ILE A 1 89 ? -3.622 -5.989 -6.855 1.00 86.12 89 ILE A C 1
ATOM 744 O O . ILE A 1 89 ? -3.319 -4.912 -6.344 1.00 86.12 89 ILE A O 1
ATOM 748 N N . GLU A 1 90 ? -4.685 -6.701 -6.518 1.00 86.19 90 GLU A N 1
ATOM 749 C CA . GLU A 1 90 ? -5.709 -6.259 -5.584 1.00 86.19 90 GLU A CA 1
ATOM 750 C C . GLU A 1 90 ? -5.934 -7.354 -4.544 1.00 86.19 90 GLU A C 1
ATOM 752 O O . GLU A 1 90 ? -5.913 -8.545 -4.870 1.00 86.19 90 GLU A O 1
ATOM 757 N N . ASP A 1 91 ? -6.088 -6.952 -3.286 1.00 84.25 91 ASP A N 1
ATOM 758 C CA . ASP A 1 91 ? -6.268 -7.874 -2.168 1.00 84.25 91 ASP A CA 1
ATOM 759 C C . ASP A 1 91 ? -7.086 -7.236 -1.033 1.00 84.25 91 ASP A C 1
ATOM 761 O O . ASP A 1 91 ? -7.267 -6.020 -0.979 1.00 84.25 91 ASP A O 1
ATOM 765 N N . TYR A 1 92 ? -7.570 -8.051 -0.098 1.00 82.75 92 TYR A N 1
ATOM 766 C CA . TYR A 1 92 ? -8.206 -7.598 1.134 1.00 82.75 92 TYR A CA 1
ATOM 767 C C . TYR A 1 92 ? -7.417 -8.086 2.341 1.00 82.75 92 TYR A C 1
ATOM 769 O O . TYR A 1 92 ? -6.895 -9.199 2.375 1.00 82.75 92 TYR A O 1
ATOM 777 N N . CYS A 1 93 ? -7.341 -7.256 3.374 1.00 76.25 93 CYS A N 1
ATOM 778 C CA . CYS A 1 93 ? -6.484 -7.521 4.516 1.00 76.25 93 CYS A CA 1
ATOM 779 C C . CYS A 1 93 ? -7.188 -7.166 5.828 1.00 76.25 93 CYS A C 1
ATOM 781 O O . CYS A 1 93 ? -7.940 -6.191 5.910 1.00 76.25 93 CYS A O 1
ATOM 783 N N . LYS A 1 94 ? -6.952 -7.975 6.870 1.00 71.00 94 LYS A N 1
ATOM 784 C CA . LYS A 1 94 ? -7.589 -7.817 8.192 1.00 71.00 94 LYS A CA 1
ATOM 785 C C . LYS A 1 94 ? -6.834 -6.845 9.110 1.00 71.00 94 LYS A C 1
ATOM 787 O O . LYS A 1 94 ? -7.439 -6.262 10.004 1.00 71.00 94 LYS A O 1
ATOM 792 N N . LYS A 1 95 ? -5.520 -6.679 8.924 1.00 68.00 95 LYS A N 1
ATOM 793 C CA . LYS A 1 95 ? -4.669 -5.848 9.795 1.00 68.00 95 LYS A CA 1
ATOM 794 C C . LYS A 1 95 ? -3.508 -5.201 9.042 1.00 68.00 95 LYS A C 1
ATOM 796 O O . LYS A 1 95 ? -2.977 -5.777 8.092 1.00 68.00 95 LYS A O 1
ATOM 801 N N . LEU A 1 96 ? -3.083 -4.034 9.527 1.00 64.69 96 LEU A N 1
ATOM 802 C CA . LEU A 1 96 ? -1.790 -3.435 9.190 1.00 64.69 96 LEU A CA 1
ATOM 803 C C . LEU A 1 96 ? -0.690 -4.131 9.999 1.00 64.69 96 LEU A C 1
ATOM 805 O O . LEU A 1 96 ? -0.819 -4.249 11.217 1.00 64.69 96 LEU A O 1
ATOM 809 N N . VAL A 1 97 ? 0.401 -4.539 9.352 1.00 62.50 97 VAL A N 1
ATOM 810 C CA . VAL A 1 97 ? 1.622 -4.990 10.029 1.00 62.50 97 VAL A CA 1
ATOM 811 C C . VAL A 1 97 ? 2.674 -3.884 9.876 1.00 62.50 97 VAL A C 1
ATOM 813 O O . VAL A 1 97 ? 3.097 -3.581 8.757 1.00 62.50 97 VAL A O 1
ATOM 816 N N . PRO A 1 98 ? 3.075 -3.206 10.966 1.00 53.12 98 PRO A N 1
ATOM 817 C CA . PRO A 1 98 ? 4.151 -2.228 10.894 1.00 53.12 98 PRO A CA 1
ATOM 818 C C . PRO A 1 98 ? 5.473 -2.944 10.584 1.00 53.12 98 PRO A C 1
ATOM 820 O O . PRO A 1 98 ? 5.870 -3.848 11.312 1.00 53.12 98 PRO A O 1
ATOM 823 N N . ASN A 1 99 ? 6.151 -2.532 9.513 1.00 54.72 99 ASN A N 1
ATOM 824 C CA . ASN A 1 99 ? 7.530 -2.912 9.208 1.00 54.72 99 ASN A CA 1
ATOM 825 C C . ASN A 1 99 ? 8.398 -1.641 9.305 1.00 54.72 99 ASN A C 1
ATOM 827 O O . ASN A 1 99 ? 7.949 -0.560 8.917 1.00 54.72 99 ASN A O 1
ATOM 831 N N . SER A 1 100 ? 9.594 -1.757 9.885 1.00 43.00 100 SER A N 1
ATOM 832 C CA . SER A 1 100 ? 10.554 -0.665 10.083 1.00 43.00 100 SER A CA 1
ATOM 833 C C . SER A 1 100 ? 11.111 -0.092 8.777 1.00 43.00 100 SER A C 1
ATOM 835 O O . SER A 1 100 ? 11.530 1.062 8.772 1.00 43.00 100 SER A O 1
ATOM 837 N N . GLU A 1 101 ? 11.067 -0.847 7.676 1.00 46.78 101 GLU A N 1
ATOM 838 C CA . GLU A 1 101 ? 11.677 -0.452 6.396 1.00 46.78 101 GLU A CA 1
ATOM 839 C C . GLU A 1 101 ? 10.650 -0.151 5.294 1.00 46.78 101 GLU A C 1
ATOM 841 O O . GLU A 1 101 ? 10.812 0.803 4.537 1.00 46.78 101 GLU A O 1
ATOM 846 N N . MET A 1 102 ? 9.546 -0.903 5.227 1.00 46.00 102 MET A N 1
ATOM 847 C CA . MET A 1 102 ? 8.529 -0.741 4.181 1.00 46.00 102 MET A CA 1
ATOM 848 C C . MET A 1 102 ? 7.231 -0.131 4.705 1.00 46.00 102 MET A C 1
ATOM 850 O O . MET A 1 102 ? 6.732 -0.470 5.780 1.00 46.00 102 MET A O 1
ATOM 854 N N . SER A 1 103 ? 6.632 0.743 3.896 1.00 51.09 103 SER A N 1
ATOM 855 C CA . SER A 1 103 ? 5.272 1.234 4.105 1.00 51.09 103 SER A CA 1
ATOM 856 C C . SER A 1 103 ? 4.287 0.059 4.128 1.00 51.09 103 SER A C 1
ATOM 858 O O . SER A 1 103 ? 3.934 -0.477 3.088 1.00 51.09 103 SER A O 1
ATOM 860 N N . TYR A 1 104 ? 3.870 -0.319 5.338 1.00 51.22 104 TYR A N 1
ATOM 861 C CA . TYR A 1 104 ? 2.740 -1.195 5.678 1.00 51.22 104 TYR A CA 1
ATOM 862 C C . TYR A 1 104 ? 2.607 -2.445 4.817 1.00 51.22 104 TYR A C 1
ATOM 864 O O . TYR A 1 104 ? 1.840 -2.461 3.868 1.00 51.22 104 TYR A O 1
ATOM 872 N N . LEU A 1 105 ? 3.253 -3.542 5.206 1.00 49.31 105 LEU A N 1
ATOM 873 C CA . LEU A 1 105 ? 2.755 -4.836 4.752 1.00 49.31 105 LEU A CA 1
ATOM 874 C C . LEU A 1 105 ? 1.463 -5.145 5.506 1.00 49.31 105 LEU A C 1
ATOM 876 O O . LEU A 1 105 ? 1.340 -4.939 6.711 1.00 49.31 105 LEU A O 1
ATOM 880 N N . THR A 1 106 ? 0.472 -5.624 4.783 1.00 53.12 106 THR A N 1
ATOM 881 C CA . THR A 1 106 ? -0.793 -6.083 5.331 1.00 53.12 106 THR A CA 1
ATOM 882 C C . THR A 1 106 ? -0.782 -7.609 5.351 1.00 53.12 106 THR A C 1
ATOM 884 O O . THR A 1 106 ? -0.326 -8.246 4.404 1.00 53.12 106 THR A O 1
ATOM 887 N N . ASP A 1 107 ? -1.258 -8.216 6.441 1.00 53.84 107 ASP A N 1
ATOM 888 C CA . ASP A 1 107 ? -1.520 -9.662 6.477 1.00 53.84 107 ASP A CA 1
ATOM 889 C C . ASP A 1 107 ? -2.814 -9.893 5.688 1.00 53.84 107 ASP A C 1
ATOM 891 O O . ASP A 1 107 ? -3.927 -9.857 6.230 1.00 53.84 107 ASP A O 1
ATOM 895 N N . CYS A 1 108 ? -2.659 -9.907 4.366 1.00 58.47 108 CYS A N 1
ATOM 896 C CA . CYS A 1 108 ? -3.752 -10.028 3.419 1.00 58.47 108 CYS A CA 1
ATOM 897 C C . CYS A 1 108 ? -4.158 -11.477 3.259 1.00 58.47 108 CYS A C 1
ATOM 899 O O . CYS A 1 108 ? -3.338 -12.396 3.358 1.00 58.47 108 CYS A O 1
ATOM 901 N N . TYR A 1 109 ? -5.442 -11.680 2.994 1.00 53.34 109 TYR A N 1
ATOM 902 C CA . TYR A 1 109 ? -5.925 -12.997 2.641 1.00 53.34 109 TYR A CA 1
ATOM 903 C C . TYR A 1 109 ? -5.276 -13.397 1.330 1.00 53.34 109 TYR A C 1
ATOM 905 O O . TYR A 1 109 ? -5.611 -12.867 0.283 1.00 53.34 109 TYR A O 1
ATOM 913 N N . LYS A 1 110 ? -4.358 -14.366 1.365 1.00 49.47 110 LYS A N 1
ATOM 914 C CA . LYS A 1 110 ? -3.828 -14.939 0.129 1.00 49.47 110 LYS A CA 1
ATOM 915 C C . LYS A 1 110 ? -5.010 -15.405 -0.713 1.00 49.47 110 LYS A C 1
ATOM 917 O O . LYS A 1 110 ? -5.663 -16.382 -0.349 1.00 49.47 110 LYS A O 1
ATOM 922 N N . ASN A 1 111 ? -5.256 -14.715 -1.824 1.00 41.81 111 ASN A N 1
ATOM 923 C CA . ASN A 1 111 ? -6.263 -15.073 -2.807 1.00 41.81 111 ASN A CA 1
ATOM 924 C C . ASN A 1 111 ? -5.906 -16.447 -3.404 1.00 41.81 111 ASN A C 1
ATOM 926 O O . ASN A 1 111 ? -5.189 -16.557 -4.400 1.00 41.81 111 ASN A O 1
ATOM 930 N N . LYS A 1 112 ? -6.332 -17.527 -2.741 1.00 35.00 112 LYS A N 1
ATOM 931 C CA . LYS A 1 112 ? -6.286 -18.879 -3.290 1.00 35.00 112 LYS A CA 1
ATOM 932 C C . LYS A 1 112 ? -7.534 -19.031 -4.154 1.00 35.00 112 LYS A C 1
ATOM 934 O O . LYS A 1 112 ? -8.637 -19.187 -3.648 1.00 35.00 112 LYS A O 1
ATOM 939 N N . ASN A 1 113 ? -7.336 -19.010 -5.469 1.00 35.28 113 ASN A N 1
ATOM 940 C CA . ASN A 1 113 ? -8.332 -19.392 -6.477 1.00 35.28 113 ASN A CA 1
ATOM 941 C C . ASN A 1 113 ? -9.522 -18.429 -6.671 1.00 35.28 113 ASN A C 1
ATOM 943 O O . ASN A 1 113 ? -10.601 -18.871 -7.058 1.00 35.28 113 ASN A O 1
ATOM 947 N N . GLY A 1 114 ? -9.354 -17.122 -6.444 1.00 37.28 114 GLY A N 1
ATOM 948 C CA . GLY A 1 114 ? -10.396 -16.127 -6.739 1.00 37.28 114 GLY A CA 1
ATOM 949 C C . GLY A 1 114 ? -11.540 -16.088 -5.723 1.00 37.28 114 GLY A C 1
ATOM 950 O O . GLY A 1 114 ? -12.543 -15.421 -5.967 1.00 37.28 114 GLY A O 1
ATOM 951 N N . LYS A 1 115 ? -11.410 -16.791 -4.591 1.00 25.34 115 LYS A N 1
ATOM 952 C CA . LYS A 1 115 ? -12.369 -16.755 -3.484 1.00 25.34 115 LYS A CA 1
ATOM 953 C C . LYS A 1 115 ? -11.713 -16.146 -2.251 1.00 25.34 115 LYS A C 1
ATOM 955 O O . LYS A 1 115 ? -10.677 -16.615 -1.788 1.00 25.34 115 LYS A O 1
ATOM 960 N N . ILE A 1 116 ? -12.339 -15.095 -1.733 1.00 35.47 116 ILE A N 1
ATOM 961 C CA . ILE A 1 116 ? -12.023 -14.511 -0.431 1.00 35.47 116 ILE A CA 1
ATOM 962 C C . ILE A 1 116 ? -12.901 -15.247 0.583 1.00 35.47 116 ILE A C 1
ATOM 964 O O . ILE A 1 116 ? -14.123 -15.121 0.540 1.00 35.47 116 ILE A O 1
ATOM 968 N N . GLU A 1 117 ? -12.296 -16.049 1.454 1.00 30.19 117 GLU A N 1
ATOM 969 C CA . GLU A 1 117 ? -12.999 -16.697 2.569 1.00 30.19 117 GLU A CA 1
ATOM 970 C C . GLU A 1 117 ? -12.957 -15.776 3.804 1.00 30.19 117 GLU A C 1
ATOM 972 O O . GLU A 1 117 ? -11.916 -15.185 4.109 1.00 30.19 117 GLU A O 1
ATOM 977 N N . PHE A 1 118 ? -14.109 -15.592 4.463 1.00 43.00 118 PHE A N 1
ATOM 978 C CA . PHE A 1 118 ? -14.336 -14.604 5.533 1.00 43.00 118 PHE A CA 1
ATOM 979 C C . PHE A 1 118 ? -13.925 -15.099 6.927 1.00 43.00 118 PHE A C 1
ATOM 981 O O . PHE A 1 118 ? -14.304 -16.237 7.270 1.00 43.00 118 PHE A O 1
#

Foldseek 3Di:
DPPQAFEDPDPTDPVSVVLLVVVVVCQVVLHWDKHKHWYADPVGFIWIWIWTRNSFKTKIKTAQVRPPVLPPFDFDQDPNDTDGDDRMDIFIAGDWDDDPPDDTDGPTDPPDPPDDDD

Radius of gyration: 15.17 Å; chains: 1; bounding box: 29×41×35 Å

Secondary structure (DSSP, 8-state):
--TT-EE-SSSPPHHHHHHHHHHHHHHHTT--EEEEEEEE-TT--EEEEEEEE-SS-EEEEEE-TT-TT-TT--EEEETTEEEE--SEEEEEEEEEE--SSSS-EEEE---STT----

Sequence (118 aa):
MKNGDITFFNERTPEQKQKLLQFKNNVKNKKPDFIRFTEFTEKGDALITEYQFNGKLIYYRSDTSRDRTDQNRKGKIVKGEFVKGPHVIEDYCKKLVPNSEMSYLTDCYKNKNGKIEF

Organism: NCBI:txid450367

pLDDT: mean 77.08, std 17.06, range [25.34, 94.31]